Protein AF-A0A846YYA2-F1 (afdb_monomer_lite)

Radius of gyration: 15.96 Å; chains: 1; bounding box: 44×29×40 Å

Sequence (129 aa):
MPANGRALVTYLREQVPGITNTQIAEWAGVTYQRVTDWDKGRAQGQPRHHEVVTLGLAAEKEHLNLDPWTLLHVAGFEYIESPMVAKRDHWIKEWVKLTLELQDADITDLARTVEAAKRAFRANPRSTG

Secondary structure (DSSP, 8-state):
----HHHHHHHHHHHSTT--HHHHHHHHTS-HHHHHHHHTT-TTSPPPHHHHHHHHHHHHHTT----HHHHHHHTT------HHHHHHHHHHHHHHHHHHHHHS--TTTHHHHHHHHHHHHHHSTTTT-

Structure (mmCIF, N/CA/C/O backbone):
data_AF-A0A846YYA2-F1
#
_entry.id   AF-A0A846YYA2-F1
#
loop_
_atom_site.group_PDB
_atom_site.id
_atom_site.type_symbol
_atom_site.label_atom_id
_atom_site.label_alt_id
_atom_site.label_comp_id
_atom_site.label_asym_id
_atom_site.label_entity_id
_atom_site.label_seq_id
_atom_site.pdbx_PDB_ins_code
_atom_site.Cartn_x
_atom_site.Cartn_y
_atom_site.Cartn_z
_atom_site.occupancy
_atom_site.B_iso_or_equiv
_atom_site.auth_seq_id
_atom_site.auth_comp_id
_atom_site.auth_asym_id
_atom_site.auth_atom_id
_atom_site.pdbx_PDB_model_num
ATOM 1 N N . MET A 1 1 ? -15.779 4.801 -10.538 1.00 48.19 1 MET A N 1
ATOM 2 C CA . MET A 1 1 ? -16.331 5.048 -9.174 1.00 48.19 1 MET A CA 1
ATOM 3 C C . MET A 1 1 ? -15.310 5.769 -8.277 1.00 48.19 1 MET A C 1
ATOM 5 O O . MET A 1 1 ? -14.139 5.772 -8.647 1.00 48.19 1 MET A O 1
ATOM 9 N N . PRO A 1 2 ? -15.682 6.426 -7.151 1.00 62.56 2 PRO A N 1
ATOM 10 C CA . PRO A 1 2 ? -14.691 6.925 -6.190 1.00 62.56 2 PRO A CA 1
ATOM 11 C C . PRO A 1 2 ? -13.949 5.757 -5.524 1.00 62.56 2 PRO A C 1
ATOM 13 O O . PRO A 1 2 ? -14.537 4.700 -5.303 1.00 62.56 2 PRO A O 1
ATOM 16 N N . ALA A 1 3 ? -12.669 5.960 -5.202 1.00 76.75 3 ALA A N 1
ATOM 17 C CA . ALA A 1 3 ? -11.861 4.954 -4.520 1.00 76.75 3 ALA A CA 1
ATOM 18 C C . ALA A 1 3 ? -12.466 4.567 -3.155 1.00 76.75 3 ALA A C 1
ATOM 20 O O . ALA A 1 3 ? -13.036 5.409 -2.455 1.00 76.75 3 ALA A O 1
ATOM 21 N N . ASN A 1 4 ? -12.327 3.293 -2.787 1.00 88.69 4 ASN A N 1
ATOM 22 C CA . ASN A 1 4 ? -12.891 2.674 -1.592 1.00 88.69 4 ASN A CA 1
ATOM 23 C C . ASN A 1 4 ? -11.782 2.152 -0.665 1.00 88.69 4 ASN A C 1
ATOM 25 O O . ASN A 1 4 ? -11.489 0.960 -0.587 1.00 88.69 4 ASN A O 1
ATOM 29 N N . GLY A 1 5 ? -11.158 3.077 0.061 1.00 91.69 5 GLY A N 1
ATOM 30 C CA . GLY A 1 5 ? -10.091 2.797 1.017 1.00 91.69 5 GLY A CA 1
ATOM 31 C C . GLY A 1 5 ? -10.517 1.910 2.178 1.00 91.69 5 GLY A C 1
ATOM 32 O O . GLY A 1 5 ? -9.712 1.114 2.652 1.00 91.69 5 GLY A O 1
ATOM 33 N N . ARG A 1 6 ? -11.785 1.978 2.600 1.00 95.00 6 ARG A N 1
ATOM 34 C CA . ARG A 1 6 ? -12.283 1.123 3.681 1.00 95.00 6 ARG A CA 1
ATOM 35 C C . ARG A 1 6 ? -12.326 -0.336 3.240 1.00 95.00 6 ARG A C 1
ATOM 37 O O . ARG A 1 6 ? -11.840 -1.188 3.972 1.00 95.00 6 ARG A O 1
ATOM 44 N N . ALA A 1 7 ? -12.845 -0.611 2.040 1.00 94.31 7 ALA A N 1
ATOM 45 C CA . ALA A 1 7 ? -12.837 -1.964 1.483 1.00 94.31 7 ALA A CA 1
ATOM 46 C C . ALA A 1 7 ? -11.410 -2.505 1.328 1.00 94.31 7 ALA A C 1
ATOM 48 O O . ALA A 1 7 ? -11.156 -3.646 1.703 1.00 94.31 7 ALA A O 1
ATOM 49 N N . LEU A 1 8 ? -10.471 -1.669 0.867 1.00 95.31 8 LEU A N 1
ATOM 50 C CA . LEU A 1 8 ? -9.058 -2.040 0.772 1.00 95.31 8 LEU A CA 1
ATOM 51 C C . LEU A 1 8 ? -8.479 -2.451 2.133 1.00 95.31 8 LEU A C 1
ATOM 53 O O . LEU A 1 8 ? -7.902 -3.527 2.249 1.00 95.31 8 LEU A O 1
ATOM 57 N N . VAL A 1 9 ? -8.651 -1.628 3.172 1.00 96.06 9 VAL A N 1
ATOM 58 C CA . VAL A 1 9 ? -8.116 -1.934 4.511 1.00 96.06 9 VAL A CA 1
ATOM 59 C C . VAL A 1 9 ? -8.782 -3.172 5.117 1.00 96.06 9 VAL A C 1
ATOM 61 O O . VAL A 1 9 ? -8.100 -3.986 5.737 1.00 96.06 9 VAL A O 1
ATOM 64 N N . THR A 1 10 ? -10.091 -3.353 4.921 1.00 96.00 10 THR A N 1
ATOM 65 C CA . THR A 1 10 ? -10.795 -4.570 5.351 1.00 96.00 10 THR A CA 1
ATOM 66 C C . THR A 1 10 ? -10.215 -5.812 4.678 1.00 96.00 10 THR A C 1
ATOM 68 O O . THR A 1 10 ? -9.827 -6.742 5.379 1.00 96.00 10 THR A O 1
ATOM 71 N N . TYR A 1 11 ? -10.063 -5.793 3.354 1.00 95.31 11 TYR A N 1
ATOM 72 C CA . TYR A 1 11 ? -9.495 -6.908 2.600 1.00 95.31 11 TYR A CA 1
ATOM 73 C C . TYR A 1 11 ? -8.072 -7.256 3.059 1.00 95.31 11 TYR A C 1
ATOM 75 O O . TYR A 1 11 ? -7.762 -8.421 3.288 1.00 95.31 11 TYR A O 1
ATOM 83 N N . LEU A 1 12 ? -7.212 -6.256 3.276 1.00 95.62 12 LEU A N 1
ATOM 84 C CA . LEU A 1 12 ? -5.848 -6.484 3.768 1.00 95.62 12 LEU A CA 1
ATOM 85 C C . LEU A 1 12 ? -5.831 -7.204 5.120 1.00 95.62 12 LEU A C 1
ATOM 87 O O . LEU A 1 12 ? -5.020 -8.101 5.315 1.00 95.62 12 LEU A O 1
ATOM 91 N N . ARG A 1 13 ? -6.732 -6.845 6.041 1.00 95.81 13 ARG A N 1
ATOM 92 C CA . ARG A 1 13 ? -6.832 -7.496 7.359 1.00 95.81 13 ARG A CA 1
ATOM 93 C C . ARG A 1 13 ? -7.351 -8.929 7.280 1.00 95.81 13 ARG A C 1
ATOM 95 O O . ARG A 1 13 ? -6.988 -9.740 8.126 1.00 95.81 13 ARG A O 1
ATOM 102 N N . GLU A 1 14 ? -8.186 -9.234 6.291 1.00 94.94 14 GLU A N 1
ATOM 103 C CA . GLU A 1 14 ? -8.663 -10.596 6.032 1.00 94.94 14 GLU A CA 1
ATOM 104 C C . GLU A 1 14 ? -7.559 -11.478 5.442 1.00 94.94 14 GLU A C 1
ATOM 106 O O . GLU A 1 14 ? -7.408 -12.627 5.850 1.00 94.94 14 GLU A O 1
ATOM 111 N N . GLN A 1 15 ? -6.771 -10.939 4.508 1.00 94.81 15 GLN A N 1
ATOM 112 C CA . GLN A 1 15 ? -5.702 -11.686 3.840 1.00 94.81 15 GLN A CA 1
ATOM 113 C C . GLN A 1 15 ? -4.414 -11.779 4.667 1.00 94.81 15 GLN A C 1
ATOM 115 O O . GLN A 1 15 ? -3.663 -12.742 4.533 1.00 94.81 15 GLN A O 1
ATOM 120 N N . VAL A 1 16 ? -4.147 -10.788 5.519 1.00 94.12 16 VAL A N 1
ATOM 121 C CA . VAL A 1 16 ? -2.948 -10.714 6.360 1.00 94.12 16 VAL A CA 1
ATOM 122 C C . VAL A 1 16 ? -3.382 -10.494 7.811 1.00 94.12 16 VAL A C 1
ATOM 124 O O . VAL A 1 16 ? -3.468 -9.351 8.279 1.00 94.12 16 VAL A O 1
ATOM 127 N N . PRO A 1 17 ? -3.684 -11.580 8.546 1.00 92.44 17 PRO A N 1
ATOM 128 C CA . PRO A 1 17 ? -4.117 -11.487 9.931 1.00 92.44 17 PRO A CA 1
ATOM 129 C C . PRO A 1 17 ? -3.106 -10.720 10.789 1.00 92.44 17 PRO A C 1
ATOM 131 O O . PRO A 1 17 ? -1.925 -11.052 10.836 1.00 92.44 17 PRO A O 1
ATOM 134 N N . GLY A 1 18 ? -3.583 -9.688 11.485 1.00 92.94 18 GLY A N 1
ATOM 135 C CA . GLY A 1 18 ? -2.757 -8.867 12.374 1.00 92.94 18 GLY A CA 1
ATOM 136 C C . GLY A 1 18 ? -2.014 -7.711 11.701 1.00 92.94 18 GLY A C 1
ATOM 137 O O . GLY A 1 18 ? -1.329 -6.973 12.409 1.00 92.94 18 GLY A O 1
ATOM 138 N N . ILE A 1 19 ? -2.170 -7.498 10.387 1.00 95.19 19 ILE A N 1
ATOM 139 C CA . ILE A 1 19 ? -1.579 -6.334 9.717 1.00 95.19 19 ILE A CA 1
ATOM 140 C C . ILE A 1 19 ? -2.062 -5.024 10.356 1.00 95.19 19 ILE A C 1
ATOM 142 O O . ILE A 1 19 ? -3.259 -4.789 10.563 1.00 95.19 19 ILE A O 1
ATOM 146 N N . THR A 1 20 ? -1.111 -4.156 10.686 1.00 96.81 20 THR A N 1
ATOM 147 C CA . THR A 1 20 ? -1.379 -2.877 11.351 1.00 96.81 20 THR A CA 1
ATOM 148 C C . THR A 1 20 ? -1.468 -1.727 10.351 1.00 96.81 20 THR A C 1
ATOM 150 O O . THR A 1 20 ? -0.883 -1.767 9.270 1.00 96.81 20 THR A O 1
ATOM 153 N N . ASN A 1 21 ? -2.141 -0.637 10.733 1.00 96.44 21 ASN A N 1
ATOM 154 C CA . ASN A 1 21 ? -2.160 0.583 9.915 1.00 96.44 21 ASN A CA 1
ATOM 155 C C . ASN A 1 21 ? -0.752 1.173 9.712 1.00 96.44 21 ASN A C 1
ATOM 157 O O . ASN A 1 21 ? -0.527 1.844 8.710 1.00 96.44 21 ASN A O 1
ATOM 161 N N . THR A 1 22 ? 0.186 0.923 10.632 1.00 97.31 22 THR A N 1
ATOM 162 C CA . THR A 1 22 ? 1.595 1.317 10.487 1.00 97.31 22 THR A CA 1
ATOM 163 C C . THR A 1 22 ? 2.266 0.544 9.357 1.00 97.31 22 THR A C 1
ATOM 165 O O . THR A 1 22 ? 2.827 1.168 8.466 1.00 97.31 22 THR A O 1
ATOM 168 N N . GLN A 1 23 ? 2.120 -0.783 9.325 1.00 96.12 23 GLN A N 1
ATOM 169 C CA . GLN A 1 23 ? 2.678 -1.608 8.246 1.00 96.12 23 GLN A CA 1
ATOM 170 C C . GLN A 1 23 ? 2.069 -1.260 6.885 1.00 96.12 23 GLN A C 1
ATOM 172 O O . GLN A 1 23 ? 2.792 -1.099 5.908 1.00 96.12 23 GLN A O 1
ATOM 177 N N . ILE A 1 24 ? 0.747 -1.061 6.817 1.00 96.69 24 ILE A N 1
ATOM 178 C CA . ILE A 1 24 ? 0.088 -0.622 5.574 1.00 96.69 24 ILE A CA 1
ATOM 179 C C . ILE A 1 24 ? 0.649 0.733 5.119 1.00 96.69 24 ILE A C 1
ATOM 181 O O . ILE A 1 24 ? 0.853 0.946 3.926 1.00 96.69 24 ILE A O 1
ATOM 185 N N . ALA A 1 25 ? 0.893 1.654 6.055 1.00 96.44 25 ALA A N 1
ATOM 186 C CA . ALA A 1 25 ? 1.432 2.973 5.746 1.00 96.44 25 ALA A CA 1
ATOM 187 C C . ALA A 1 25 ? 2.862 2.887 5.195 1.00 96.44 25 ALA A C 1
ATOM 189 O O . ALA A 1 25 ? 3.156 3.527 4.187 1.00 96.44 25 ALA A O 1
ATOM 190 N N . GLU A 1 26 ? 3.710 2.063 5.813 1.00 94.31 26 GLU A N 1
ATOM 191 C 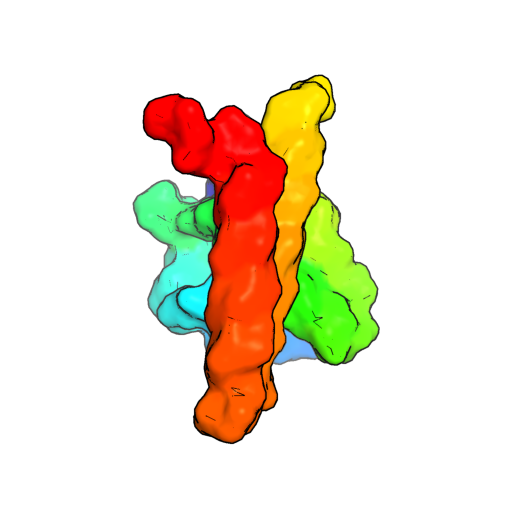CA . GLU A 1 26 ? 5.073 1.786 5.354 1.00 94.31 26 GLU A CA 1
ATOM 192 C C . GLU A 1 26 ? 5.073 1.188 3.944 1.00 94.31 26 GLU A C 1
ATOM 194 O O . GLU A 1 26 ? 5.708 1.738 3.045 1.00 94.31 26 GLU A O 1
ATOM 199 N N . TRP A 1 27 ? 4.289 0.132 3.713 1.00 94.19 27 TRP A N 1
ATOM 200 C CA . TRP A 1 27 ? 4.206 -0.533 2.410 1.00 94.19 27 TRP A CA 1
ATOM 201 C C . TRP A 1 27 ? 3.641 0.363 1.309 1.00 94.19 27 TRP A C 1
ATOM 203 O O . TRP A 1 27 ? 4.094 0.304 0.171 1.00 94.19 27 TRP A O 1
ATOM 213 N N . ALA A 1 28 ? 2.662 1.210 1.623 1.00 92.50 28 ALA A N 1
ATOM 214 C CA . ALA A 1 28 ? 2.085 2.136 0.653 1.00 92.50 28 ALA A CA 1
ATOM 215 C C . ALA A 1 28 ? 2.902 3.433 0.477 1.00 92.50 28 ALA A C 1
ATOM 217 O O . ALA A 1 28 ? 2.574 4.239 -0.398 1.00 92.50 28 ALA A O 1
ATOM 218 N N . GLY A 1 29 ? 3.932 3.667 1.300 1.00 92.19 29 GLY A N 1
ATOM 219 C CA . GLY A 1 29 ? 4.727 4.898 1.287 1.00 92.19 29 GLY A CA 1
ATOM 220 C C . GLY A 1 29 ? 3.936 6.144 1.709 1.00 92.19 29 GLY A C 1
ATOM 221 O O . GLY A 1 29 ? 4.129 7.227 1.154 1.00 92.19 29 GLY A O 1
ATOM 222 N N . VAL A 1 30 ? 3.012 6.002 2.662 1.00 93.50 30 VAL A N 1
ATOM 223 C CA . VAL A 1 30 ? 2.128 7.075 3.151 1.00 93.50 30 VAL A CA 1
ATOM 224 C C . VAL A 1 30 ? 2.213 7.226 4.671 1.00 93.50 30 VAL A C 1
ATOM 226 O O . VAL A 1 30 ? 2.881 6.466 5.359 1.00 93.50 30 VAL A O 1
ATOM 229 N N . THR A 1 31 ? 1.526 8.221 5.237 1.00 95.69 31 THR A N 1
ATOM 230 C CA . THR A 1 31 ? 1.472 8.395 6.696 1.00 95.69 31 THR A CA 1
ATOM 231 C C . THR A 1 31 ? 0.419 7.492 7.345 1.00 95.69 31 THR A C 1
ATOM 233 O O . THR A 1 31 ? -0.623 7.201 6.757 1.00 95.69 31 THR A O 1
ATOM 236 N N . TYR A 1 32 ? 0.624 7.134 8.616 1.00 96.00 32 TYR A N 1
ATOM 237 C CA . TYR A 1 32 ? -0.369 6.415 9.431 1.00 96.00 32 TYR A CA 1
ATOM 238 C C . TYR A 1 32 ? -1.752 7.095 9.431 1.00 96.00 32 TYR A C 1
ATOM 240 O O . TYR A 1 32 ? -2.795 6.440 9.335 1.00 96.00 32 TYR A O 1
ATOM 248 N N . GLN A 1 33 ? -1.772 8.431 9.515 1.00 95.06 33 GLN A N 1
ATOM 249 C CA . GLN A 1 33 ? -3.013 9.206 9.491 1.00 95.06 33 GLN A CA 1
ATOM 250 C C . GLN A 1 33 ? -3.768 9.009 8.171 1.00 95.06 33 GLN A C 1
ATOM 252 O O . GLN A 1 33 ? -4.991 8.896 8.176 1.00 95.06 33 GLN A O 1
ATOM 257 N N . ARG A 1 34 ? -3.039 8.893 7.055 1.00 94.12 34 ARG A N 1
ATOM 258 C CA . ARG A 1 34 ? -3.612 8.660 5.730 1.00 94.12 34 ARG A CA 1
ATOM 259 C C . ARG A 1 34 ? -4.300 7.298 5.655 1.00 94.12 34 ARG A C 1
ATOM 261 O O . ARG A 1 34 ? -5.452 7.245 5.242 1.00 94.12 34 ARG A O 1
ATOM 268 N N . VAL A 1 35 ? -3.673 6.236 6.164 1.00 95.88 35 VAL A N 1
ATOM 269 C CA . VAL A 1 35 ? -4.304 4.902 6.263 1.00 95.88 35 VAL A CA 1
ATOM 270 C C . VAL A 1 35 ? -5.502 4.909 7.217 1.00 95.88 35 VAL A C 1
ATOM 272 O O . VAL A 1 35 ? -6.519 4.275 6.952 1.00 95.88 35 VAL A O 1
ATOM 275 N N . THR A 1 36 ? -5.439 5.679 8.305 1.00 95.69 36 THR A N 1
ATOM 276 C CA . THR A 1 36 ? -6.582 5.847 9.218 1.00 95.69 36 THR A CA 1
ATOM 277 C C . THR A 1 36 ? -7.774 6.518 8.527 1.00 95.69 36 THR A C 1
ATOM 279 O O . THR A 1 36 ? -8.924 6.166 8.797 1.00 95.69 36 THR A O 1
ATOM 282 N N . ASP A 1 37 ? -7.527 7.476 7.632 1.00 95.06 37 ASP A N 1
ATOM 283 C CA . ASP A 1 37 ? -8.586 8.093 6.835 1.00 95.06 37 ASP A CA 1
ATOM 284 C C . ASP A 1 37 ? -9.168 7.109 5.798 1.00 95.06 37 ASP A C 1
ATOM 286 O O . ASP A 1 37 ? -10.388 7.122 5.596 1.00 95.06 37 ASP A O 1
ATOM 290 N N . TRP A 1 38 ? -8.340 6.210 5.234 1.00 94.75 38 TRP A N 1
ATOM 291 C CA . TRP A 1 38 ? -8.784 5.116 4.353 1.00 94.75 38 TRP A CA 1
ATOM 292 C C . TRP A 1 38 ? -9.739 4.179 5.096 1.00 94.75 38 TRP A C 1
ATOM 294 O O . TRP A 1 38 ? -10.866 3.968 4.652 1.00 94.75 38 TRP A O 1
ATOM 304 N N . ASP A 1 39 ? -9.318 3.685 6.262 1.00 94.88 39 ASP A N 1
ATOM 305 C CA . ASP A 1 39 ? -10.065 2.752 7.119 1.00 94.88 39 ASP A CA 1
ATOM 306 C C . ASP A 1 39 ? -11.421 3.334 7.560 1.00 94.88 39 ASP A C 1
ATOM 308 O O . ASP A 1 39 ? -12.450 2.659 7.580 1.00 94.88 39 ASP A O 1
ATOM 312 N N . LYS A 1 40 ? -11.459 4.646 7.827 1.00 93.06 40 LYS A N 1
ATOM 313 C CA . LYS A 1 40 ? -12.693 5.377 8.163 1.00 93.06 40 LYS A CA 1
ATOM 314 C C . LYS A 1 40 ? -13.547 5.746 6.945 1.00 93.06 40 LYS A C 1
ATOM 316 O O . LYS A 1 40 ? -14.636 6.286 7.128 1.00 93.06 40 LYS A O 1
ATOM 321 N N . GLY A 1 41 ? -13.080 5.489 5.723 1.00 89.88 41 GLY A N 1
ATOM 322 C CA . GLY A 1 41 ? -13.797 5.800 4.486 1.00 89.88 41 GLY A CA 1
ATOM 323 C C . GLY A 1 41 ? -14.003 7.300 4.251 1.00 89.88 41 GLY A C 1
ATOM 324 O O . GLY A 1 41 ? -15.021 7.703 3.690 1.00 89.88 41 GLY A O 1
ATOM 325 N N . ARG A 1 42 ? -13.076 8.156 4.696 1.00 88.38 42 ARG A N 1
ATOM 326 C CA . ARG A 1 42 ? -13.224 9.614 4.561 1.00 88.38 42 ARG A CA 1
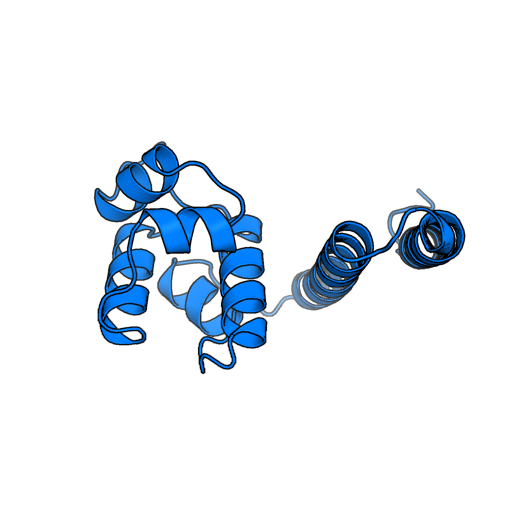ATOM 327 C C . ARG A 1 42 ? -12.999 10.061 3.117 1.00 88.38 42 ARG A C 1
ATOM 329 O O . ARG A 1 42 ? -11.986 9.741 2.511 1.00 88.38 42 ARG A O 1
ATOM 336 N N . ALA A 1 43 ? -13.908 10.877 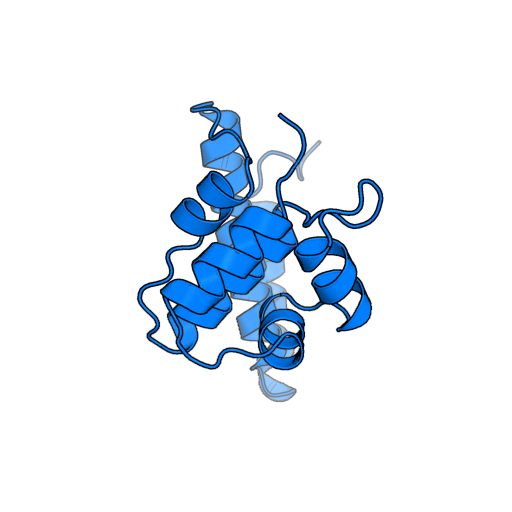2.580 1.00 75.06 43 ALA A N 1
ATOM 337 C CA . ALA A 1 43 ? -13.892 11.285 1.170 1.00 75.06 43 ALA A CA 1
ATOM 338 C C . ALA A 1 43 ? -12.591 11.986 0.716 1.00 75.06 43 ALA A C 1
ATOM 340 O O . ALA A 1 43 ? -12.133 11.758 -0.398 1.00 75.06 43 ALA A O 1
ATOM 341 N N . GLN A 1 44 ? -11.969 12.808 1.570 1.00 75.19 44 GLN A N 1
ATOM 342 C CA . GLN A 1 44 ? -10.723 13.527 1.242 1.00 75.19 44 GLN A CA 1
ATOM 343 C C . GLN A 1 44 ? -9.448 12.695 1.459 1.00 75.19 44 GLN A C 1
ATOM 345 O O . GLN A 1 44 ? -8.358 13.097 1.052 1.00 75.19 44 GLN A O 1
ATOM 350 N N . GLY A 1 45 ? -9.579 11.529 2.086 1.00 79.00 45 GLY A N 1
ATOM 351 C CA . GLY A 1 45 ? -8.484 10.626 2.403 1.00 79.00 45 GLY A CA 1
ATOM 352 C C . GLY A 1 45 ? -8.783 9.252 1.844 1.00 79.00 45 GLY A C 1
ATOM 353 O O . GLY A 1 45 ? -8.822 8.302 2.601 1.00 79.00 45 GLY A O 1
ATOM 354 N N . GLN A 1 46 ? -9.051 9.152 0.545 1.00 88.69 46 GLN A N 1
ATOM 355 C CA . GLN A 1 46 ? -9.103 7.867 -0.149 1.00 88.69 46 GLN A CA 1
ATOM 356 C C . GLN A 1 46 ? -7.716 7.527 -0.720 1.00 88.69 46 GLN A C 1
ATOM 358 O O . GLN A 1 46 ? -6.933 8.452 -1.002 1.00 88.69 46 GLN A O 1
ATOM 363 N N . PRO A 1 47 ? -7.387 6.233 -0.882 1.00 91.12 47 PRO A N 1
ATOM 364 C CA . PRO A 1 47 ? -6.137 5.831 -1.501 1.00 91.12 47 PRO A CA 1
ATOM 365 C C . PRO A 1 47 ? -6.095 6.298 -2.954 1.00 91.12 47 PRO A C 1
ATOM 367 O O . PRO A 1 47 ? -7.111 6.378 -3.646 1.00 91.12 47 PRO A O 1
ATOM 370 N N . ARG A 1 48 ? -4.896 6.618 -3.423 1.00 89.31 48 ARG A N 1
ATOM 371 C CA . ARG A 1 48 ? -4.591 6.913 -4.822 1.00 89.31 48 ARG A CA 1
ATOM 372 C C . ARG A 1 48 ? -4.080 5.647 -5.491 1.00 89.31 48 ARG A C 1
ATOM 374 O O . ARG A 1 48 ? -3.459 4.808 -4.854 1.00 89.31 48 A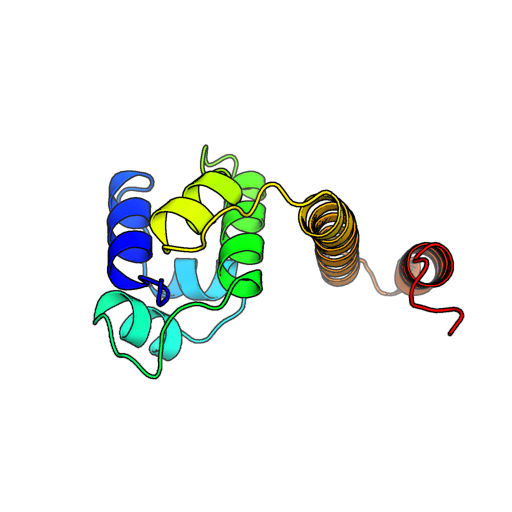RG A O 1
ATOM 381 N N . HIS A 1 49 ? -4.252 5.566 -6.806 1.00 87.25 49 HIS A N 1
ATOM 382 C CA . HIS A 1 49 ? -3.840 4.402 -7.591 1.00 87.25 49 HIS A CA 1
ATOM 383 C C . HIS A 1 49 ? -2.389 3.963 -7.320 1.00 87.25 49 HIS A C 1
ATOM 385 O O . HIS A 1 49 ? -2.133 2.786 -7.107 1.00 87.25 49 HIS A O 1
ATOM 391 N N . HIS A 1 50 ? -1.428 4.895 -7.304 1.00 82.25 50 HIS A N 1
ATOM 392 C CA . HIS A 1 50 ? -0.025 4.544 -7.053 1.00 82.25 50 HIS A CA 1
ATOM 393 C C . HIS A 1 50 ? 0.213 4.034 -5.627 1.00 82.25 50 HIS A C 1
ATOM 395 O O . HIS A 1 50 ? 1.020 3.138 -5.461 1.00 82.25 50 HIS A O 1
ATOM 401 N N . GLU A 1 51 ? -0.508 4.543 -4.622 1.00 91.25 51 GLU A N 1
ATOM 402 C CA . GLU A 1 51 ? -0.377 4.098 -3.225 1.00 91.25 51 GLU A CA 1
ATOM 403 C C . GLU A 1 51 ? -0.807 2.628 -3.090 1.00 91.25 51 GLU A C 1
ATOM 405 O O . GLU A 1 51 ? -0.149 1.849 -2.408 1.00 91.25 51 GLU A O 1
ATOM 410 N N . VAL A 1 52 ? -1.867 2.228 -3.804 1.00 91.94 52 VAL A N 1
ATOM 411 C CA . VAL A 1 52 ? -2.341 0.832 -3.841 1.00 91.94 52 VAL A CA 1
ATOM 412 C C . VAL A 1 52 ? -1.391 -0.079 -4.621 1.00 91.94 52 VAL A C 1
ATOM 414 O O . VAL A 1 52 ? -1.156 -1.212 -4.212 1.00 91.94 52 VAL A O 1
ATOM 417 N N . VAL A 1 53 ? -0.804 0.411 -5.718 1.00 86.62 53 VAL A N 1
ATOM 418 C CA . VAL A 1 53 ? 0.203 -0.349 -6.476 1.00 86.62 53 VAL A CA 1
ATOM 419 C C . VAL A 1 53 ? 1.464 -0.572 -5.644 1.00 86.62 53 VAL A C 1
ATOM 421 O O . VAL A 1 53 ? 1.936 -1.702 -5.568 1.00 86.62 53 VAL A O 1
ATOM 424 N N . THR A 1 54 ? 1.993 0.474 -5.000 1.00 87.19 54 THR A N 1
ATOM 425 C CA . THR A 1 54 ? 3.172 0.364 -4.127 1.00 87.19 54 THR A CA 1
ATOM 426 C C . THR A 1 54 ? 2.910 -0.619 -2.991 1.00 87.19 54 THR A C 1
ATOM 428 O O . THR A 1 54 ? 3.730 -1.501 -2.759 1.00 87.19 54 THR A O 1
ATOM 431 N N . LEU A 1 55 ? 1.733 -0.534 -2.362 1.00 92.44 55 LEU A N 1
ATOM 432 C CA . LEU A 1 55 ? 1.300 -1.471 -1.328 1.00 92.44 55 LEU A CA 1
ATOM 433 C C . LEU A 1 55 ? 1.320 -2.929 -1.809 1.00 92.44 55 LEU A C 1
ATOM 435 O O . LEU A 1 55 ? 1.849 -3.787 -1.111 1.00 92.44 55 LEU A O 1
ATOM 439 N N . GLY A 1 56 ? 0.753 -3.213 -2.986 1.00 90.56 56 GLY A N 1
ATOM 440 C CA . GLY A 1 56 ? 0.744 -4.569 -3.538 1.00 90.56 56 GLY A CA 1
ATOM 441 C C . GLY A 1 56 ? 2.145 -5.085 -3.862 1.00 90.56 56 GLY A C 1
ATOM 442 O O . GLY A 1 56 ? 2.465 -6.224 -3.551 1.00 90.56 56 GLY A O 1
ATOM 443 N N . LEU A 1 57 ? 3.010 -4.238 -4.426 1.00 86.31 57 LEU A N 1
ATOM 444 C CA . LEU A 1 57 ? 4.390 -4.619 -4.748 1.00 86.31 57 LEU A CA 1
ATOM 445 C C . LEU A 1 57 ? 5.231 -4.857 -3.487 1.00 86.31 57 LEU A C 1
ATOM 447 O O . LEU A 1 57 ? 6.059 -5.764 -3.459 1.00 86.31 57 LEU A O 1
ATOM 451 N N . ALA A 1 58 ? 5.016 -4.064 -2.436 1.00 89.12 58 ALA A N 1
ATOM 452 C CA . ALA A 1 58 ? 5.629 -4.297 -1.134 1.00 89.12 58 ALA A CA 1
ATOM 453 C C . ALA A 1 58 ? 5.138 -5.616 -0.517 1.00 89.12 58 ALA A C 1
ATOM 455 O O . ALA A 1 58 ? 5.947 -6.402 -0.038 1.00 89.12 58 ALA A O 1
ATOM 456 N N . ALA A 1 59 ? 3.840 -5.911 -0.601 1.00 88.38 59 ALA A N 1
ATOM 457 C CA . ALA A 1 59 ? 3.299 -7.179 -0.120 1.00 88.38 59 ALA A CA 1
ATOM 458 C C . ALA A 1 59 ? 3.840 -8.393 -0.907 1.00 88.38 59 ALA A C 1
ATOM 460 O O . ALA A 1 59 ? 4.139 -9.426 -0.310 1.00 88.38 59 ALA A O 1
ATOM 461 N N . GLU A 1 60 ? 4.034 -8.262 -2.222 1.00 84.69 60 GLU A N 1
ATOM 462 C CA . GLU A 1 60 ? 4.656 -9.293 -3.063 1.00 84.69 60 GLU A CA 1
ATOM 463 C C . GLU A 1 60 ? 6.122 -9.553 -2.667 1.00 84.69 60 GLU A C 1
ATOM 465 O O . GLU A 1 60 ? 6.543 -10.711 -2.604 1.00 84.69 60 GLU A O 1
ATOM 470 N N . LYS A 1 61 ? 6.887 -8.500 -2.325 1.00 82.75 61 LYS A N 1
ATOM 471 C CA . LYS A 1 61 ? 8.251 -8.630 -1.769 1.00 82.75 61 LYS A CA 1
ATOM 472 C C . LYS A 1 61 ? 8.271 -9.418 -0.455 1.00 82.75 61 LYS A C 1
ATOM 474 O O . LYS A 1 61 ? 9.203 -10.180 -0.225 1.00 82.75 61 LYS A O 1
ATOM 479 N N . GLU A 1 62 ? 7.236 -9.274 0.368 1.00 86.31 62 GLU A N 1
ATOM 480 C CA . GLU A 1 62 ? 7.050 -10.030 1.616 1.00 86.31 62 GLU A CA 1
ATOM 481 C C . GLU A 1 62 ? 6.486 -11.449 1.382 1.00 86.31 62 GLU A C 1
ATOM 483 O O . GLU A 1 62 ? 6.118 -12.144 2.329 1.00 86.31 62 GLU A O 1
ATOM 488 N N . HIS A 1 63 ? 6.393 -11.896 0.122 1.00 86.25 63 HIS A N 1
ATOM 489 C CA . HIS A 1 63 ? 5.807 -13.179 -0.284 1.00 86.25 63 HIS A CA 1
ATOM 490 C C . HIS A 1 63 ? 4.355 -13.377 0.173 1.00 86.25 63 HIS A C 1
ATOM 492 O O . HIS A 1 63 ? 3.871 -14.505 0.310 1.00 86.25 63 HIS A O 1
ATOM 498 N N . LEU A 1 64 ? 3.635 -12.276 0.379 1.00 83.69 64 LEU A N 1
ATOM 499 C CA . LEU A 1 64 ? 2.206 -12.292 0.632 1.00 83.69 64 LEU A CA 1
ATOM 500 C C . LEU A 1 64 ? 1.511 -12.384 -0.722 1.00 83.69 64 LEU A C 1
ATOM 502 O O . LEU A 1 64 ? 1.845 -11.654 -1.652 1.00 83.69 64 LEU A O 1
ATOM 506 N N . ASN A 1 65 ? 0.542 -13.288 -0.845 1.00 82.81 65 ASN A N 1
ATOM 507 C CA . ASN A 1 65 ? -0.217 -13.509 -2.078 1.00 82.81 65 ASN A CA 1
ATOM 508 C C . ASN A 1 65 ? -1.235 -12.372 -2.329 1.00 82.81 65 ASN A C 1
ATOM 510 O O . ASN A 1 65 ? -2.434 -12.600 -2.474 1.00 82.81 65 ASN A O 1
ATOM 514 N N . LEU A 1 66 ? -0.754 -11.129 -2.293 1.00 86.25 66 LEU A N 1
ATOM 515 C CA . LEU A 1 66 ? -1.501 -9.888 -2.423 1.00 86.25 66 LEU A CA 1
ATOM 516 C C . LEU A 1 66 ? -1.119 -9.205 -3.731 1.00 86.25 66 LEU A C 1
ATOM 518 O O . LEU A 1 66 ? -0.287 -8.303 -3.777 1.00 86.25 66 LEU A O 1
ATOM 522 N N . ASP A 1 67 ? -1.767 -9.641 -4.802 1.00 83.50 67 ASP A N 1
ATOM 523 C CA . ASP A 1 67 ? -1.563 -9.069 -6.124 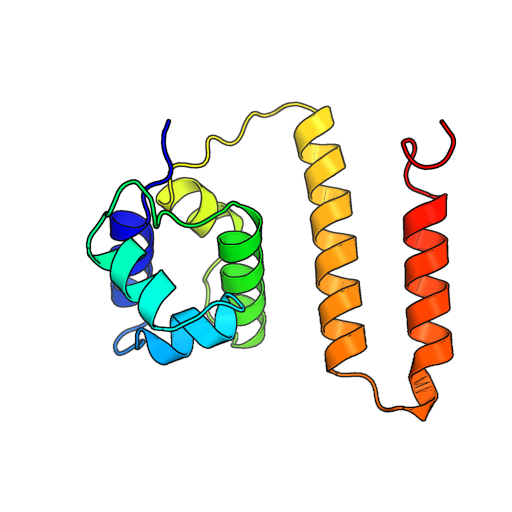1.00 83.50 67 ASP A CA 1
ATOM 524 C C . ASP A 1 67 ? -2.028 -7.588 -6.182 1.00 83.50 67 ASP A C 1
ATOM 526 O O . ASP A 1 67 ? -3.173 -7.282 -5.812 1.00 83.50 67 ASP A O 1
ATOM 530 N N . PRO A 1 68 ? -1.188 -6.654 -6.680 1.00 85.06 68 PRO A N 1
ATOM 531 C CA . PRO A 1 68 ? -1.530 -5.234 -6.785 1.00 85.06 68 PRO A CA 1
ATOM 532 C C . PRO A 1 68 ? -2.833 -4.947 -7.543 1.00 85.06 68 PRO A C 1
ATOM 534 O O . PRO A 1 68 ? -3.524 -3.974 -7.236 1.00 85.06 68 PRO A O 1
ATOM 537 N N . TRP A 1 69 ? -3.190 -5.772 -8.530 1.00 84.12 69 TRP A N 1
ATOM 538 C CA . TRP A 1 69 ? -4.390 -5.562 -9.345 1.00 84.12 69 TRP A CA 1
ATOM 539 C C . TRP A 1 69 ? -5.657 -5.939 -8.601 1.00 84.12 69 TRP A C 1
ATOM 541 O O . TRP A 1 69 ? -6.652 -5.215 -8.663 1.00 84.12 69 TRP A O 1
ATOM 551 N N . THR A 1 70 ? -5.592 -7.018 -7.831 1.00 88.19 70 THR A N 1
ATOM 552 C CA . THR A 1 70 ? -6.651 -7.392 -6.896 1.00 88.19 70 THR A CA 1
ATOM 553 C C . THR A 1 70 ? -6.894 -6.263 -5.895 1.00 88.19 70 THR A C 1
ATOM 555 O O . THR A 1 70 ? -8.038 -5.856 -5.690 1.00 88.19 70 THR A O 1
ATOM 558 N N . LEU A 1 71 ? -5.828 -5.672 -5.341 1.00 90.94 71 LEU A N 1
ATOM 559 C CA . LEU A 1 71 ? -5.950 -4.536 -4.420 1.00 90.94 71 LEU A CA 1
ATOM 560 C C . LEU A 1 71 ? -6.564 -3.296 -5.086 1.00 90.94 71 LEU A C 1
ATOM 562 O O . LEU A 1 71 ? -7.403 -2.628 -4.482 1.00 90.94 71 LEU A O 1
ATOM 566 N N . LEU A 1 72 ? -6.190 -2.992 -6.333 1.00 89.19 72 LEU A N 1
ATOM 567 C CA . LEU A 1 72 ? -6.785 -1.894 -7.100 1.00 89.19 72 LEU A CA 1
ATOM 568 C C . LEU A 1 72 ? -8.284 -2.107 -7.335 1.00 89.19 72 LEU A C 1
ATOM 570 O O . LEU A 1 72 ? -9.071 -1.179 -7.131 1.00 89.19 72 LEU A O 1
ATOM 574 N N . HIS A 1 73 ? -8.678 -3.327 -7.702 1.00 87.44 73 HIS A N 1
ATOM 575 C CA . HIS A 1 73 ? -10.078 -3.681 -7.902 1.00 87.44 73 HIS A CA 1
ATOM 576 C C . HIS A 1 73 ? -10.889 -3.526 -6.608 1.00 87.44 73 HIS A C 1
ATOM 578 O O . HIS A 1 73 ? -11.923 -2.859 -6.601 1.00 87.44 73 HIS A O 1
ATOM 584 N N . VAL A 1 74 ? -10.381 -4.057 -5.490 1.00 90.75 74 VAL A N 1
ATOM 585 C CA . VAL A 1 74 ? -11.000 -3.910 -4.161 1.00 90.75 74 VAL A CA 1
ATOM 586 C C . VAL A 1 74 ? -11.117 -2.436 -3.761 1.00 90.75 74 VAL A C 1
ATOM 588 O O . VAL A 1 74 ? -12.138 -2.010 -3.218 1.00 90.75 74 VAL A O 1
ATOM 591 N N . ALA A 1 75 ? -10.101 -1.630 -4.071 1.00 90.44 75 ALA A N 1
ATOM 592 C CA . ALA A 1 75 ? -10.109 -0.193 -3.830 1.00 90.44 75 ALA A CA 1
ATOM 593 C C . ALA A 1 75 ? -11.017 0.591 -4.800 1.00 90.44 75 ALA A C 1
ATOM 595 O O . ALA A 1 75 ? -11.033 1.819 -4.746 1.00 90.44 75 ALA A O 1
ATOM 596 N N . GLY A 1 76 ? -11.791 -0.072 -5.663 1.00 88.81 76 GLY A N 1
ATOM 597 C CA . GLY A 1 76 ? -12.764 0.565 -6.552 1.00 88.81 76 GLY A CA 1
ATOM 598 C C . GLY A 1 76 ? -12.148 1.267 -7.763 1.00 88.81 76 GLY A C 1
ATOM 599 O O . GLY A 1 76 ? -12.826 2.068 -8.414 1.00 88.81 76 GLY A O 1
ATOM 600 N N . PHE A 1 77 ? -10.878 0.992 -8.077 1.00 85.19 77 PHE A N 1
ATOM 601 C CA . PHE A 1 77 ? -10.291 1.420 -9.339 1.00 85.19 77 PHE A CA 1
ATOM 602 C C . PHE A 1 77 ? -10.809 0.504 -10.448 1.00 85.19 77 PHE A C 1
ATOM 604 O O . PHE A 1 77 ? -10.518 -0.690 -10.483 1.00 85.19 77 PHE A O 1
ATOM 611 N N . GLU A 1 78 ? -11.610 1.069 -11.350 1.00 71.00 78 GLU A N 1
ATOM 612 C CA . GLU A 1 78 ? -12.050 0.362 -12.550 1.00 71.00 78 GLU A CA 1
ATOM 613 C C . GLU A 1 78 ? -10.841 0.093 -13.444 1.00 71.00 78 GLU A C 1
ATOM 615 O O . GLU A 1 78 ? -10.148 1.019 -13.882 1.00 71.00 78 GLU A O 1
ATOM 620 N N . TYR A 1 79 ? -10.611 -1.187 -13.732 1.00 58.59 79 TYR A N 1
ATOM 621 C CA . TYR A 1 79 ? -9.719 -1.589 -14.801 1.00 58.59 79 TYR A CA 1
ATOM 622 C C . TYR A 1 79 ? -10.402 -1.236 -16.119 1.00 58.59 79 TYR A C 1
ATOM 624 O O . TYR A 1 79 ? -11.268 -1.958 -16.609 1.00 58.59 79 TYR A O 1
ATOM 632 N N . ILE A 1 80 ? -10.064 -0.079 -16.679 1.00 53.56 80 ILE A N 1
ATOM 633 C CA . ILE A 1 80 ? -10.413 0.188 -18.066 1.00 53.56 80 ILE A CA 1
ATOM 634 C C . ILE A 1 80 ? -9.427 -0.644 -18.879 1.00 53.56 80 ILE A C 1
ATOM 636 O O . ILE A 1 80 ? -8.253 -0.278 -18.962 1.00 53.56 80 ILE A O 1
ATOM 640 N N . GLU A 1 81 ? -9.897 -1.736 -19.488 1.00 47.97 81 GLU A N 1
ATOM 641 C CA . GLU A 1 81 ? -9.208 -2.401 -20.600 1.00 47.97 81 GLU A CA 1
ATOM 642 C C . GLU A 1 81 ? -9.107 -1.415 -21.770 1.00 47.97 81 GLU A C 1
ATOM 644 O O . GLU A 1 81 ? -9.842 -1.444 -22.753 1.00 47.97 81 GLU A O 1
ATOM 649 N N . SER A 1 82 ? -8.206 -0.454 -21.633 1.00 47.72 82 SER A N 1
ATOM 650 C CA . SER A 1 82 ? -7.789 0.436 -22.689 1.00 47.72 82 SER A CA 1
ATOM 651 C C . SER A 1 82 ? -6.343 0.082 -22.993 1.00 47.72 82 SER A C 1
ATOM 653 O O . SER A 1 82 ? -5.513 0.084 -22.079 1.00 47.72 82 SER A O 1
ATOM 655 N N . PRO A 1 83 ? -5.980 -0.141 -24.265 1.00 55.09 83 PRO A N 1
ATOM 656 C CA . PRO A 1 83 ? -4.588 -0.321 -24.669 1.00 55.09 83 PRO A CA 1
ATOM 657 C C . PRO A 1 83 ? -3.671 0.803 -24.158 1.00 55.09 83 PRO A C 1
ATOM 659 O O . PRO A 1 83 ? -2.484 0.591 -23.925 1.00 55.09 83 PRO A O 1
ATOM 662 N N . MET A 1 84 ? -4.216 2.006 -23.935 1.00 50.34 84 MET A N 1
ATOM 663 C CA . MET A 1 84 ? -3.489 3.123 -23.329 1.00 50.34 84 MET A CA 1
ATOM 664 C C . MET A 1 84 ? -3.264 2.963 -21.823 1.00 50.34 84 MET A C 1
ATOM 666 O O . MET A 1 84 ? -2.224 3.399 -21.330 1.00 50.34 84 MET A O 1
ATOM 670 N N . VAL A 1 85 ? -4.210 2.360 -21.100 1.00 55.41 85 VAL A N 1
ATOM 671 C CA . VAL A 1 85 ? -4.087 2.054 -19.668 1.00 55.41 85 VAL A CA 1
ATOM 672 C C . VAL A 1 85 ? -3.112 0.901 -19.476 1.00 55.41 85 VAL A C 1
ATOM 674 O O . VAL A 1 85 ? -2.145 1.091 -18.760 1.00 55.41 85 VAL A O 1
ATOM 677 N N . ALA A 1 86 ? -3.212 -0.183 -20.250 1.00 60.16 86 ALA A N 1
ATOM 678 C CA . ALA A 1 86 ? -2.226 -1.269 -20.227 1.00 60.16 86 ALA A CA 1
ATOM 679 C C . ALA A 1 86 ? -0.794 -0.783 -20.541 1.00 60.16 86 ALA A C 1
ATOM 681 O O . ALA A 1 86 ? 0.180 -1.184 -19.901 1.00 60.16 86 ALA A O 1
ATOM 682 N N . LYS A 1 87 ? -0.649 0.147 -21.498 1.00 61.56 87 LYS A N 1
ATOM 683 C CA . LYS A 1 87 ? 0.647 0.763 -21.817 1.00 61.56 87 LYS A CA 1
ATOM 684 C C . LYS A 1 87 ? 1.139 1.681 -20.696 1.00 61.56 87 LYS A C 1
ATOM 686 O O . LYS A 1 87 ? 2.331 1.699 -20.409 1.00 61.56 87 LYS A O 1
ATOM 691 N N . ARG A 1 88 ? 0.246 2.437 -20.051 1.00 59.38 88 ARG A N 1
ATOM 692 C CA . ARG A 1 88 ? 0.571 3.256 -18.872 1.00 59.38 88 ARG A CA 1
ATOM 693 C C . ARG A 1 88 ? 0.958 2.380 -17.678 1.00 59.38 88 ARG A C 1
ATOM 695 O O . ARG A 1 88 ? 1.907 2.722 -16.985 1.00 59.38 88 ARG A O 1
ATOM 702 N N . ASP A 1 89 ? 0.279 1.259 -17.486 1.00 63.25 89 ASP A N 1
ATOM 703 C CA . ASP A 1 89 ? 0.503 0.289 -16.416 1.00 63.25 89 ASP A CA 1
ATOM 704 C C . ASP A 1 89 ? 1.860 -0.396 -16.547 1.00 63.25 89 ASP A C 1
ATOM 706 O O . ASP A 1 89 ? 2.573 -0.535 -15.555 1.00 63.25 89 ASP A O 1
ATOM 710 N N . HIS A 1 90 ? 2.264 -0.743 -17.773 1.00 68.94 90 HIS A N 1
ATOM 711 C CA . HIS A 1 90 ? 3.624 -1.200 -18.054 1.00 68.94 90 HIS A CA 1
ATOM 712 C C . HIS A 1 90 ? 4.664 -0.171 -17.585 1.00 68.94 90 HIS A C 1
ATOM 714 O O . HIS A 1 90 ? 5.580 -0.514 -16.843 1.00 68.94 90 HIS A O 1
ATOM 720 N N . TRP A 1 91 ? 4.483 1.107 -17.932 1.00 65.88 91 TRP A N 1
ATOM 721 C CA . TRP A 1 91 ? 5.410 2.158 -17.508 1.00 65.88 91 TRP A CA 1
ATOM 722 C C . TRP A 1 91 ? 5.387 2.410 -16.000 1.00 65.88 91 TRP A C 1
ATOM 724 O O . TRP A 1 91 ? 6.441 2.642 -15.419 1.00 65.88 91 TRP A O 1
ATOM 734 N N . ILE A 1 92 ? 4.221 2.349 -15.352 1.00 66.19 92 ILE A N 1
ATOM 735 C CA . ILE A 1 92 ? 4.121 2.485 -13.892 1.00 66.19 92 ILE A CA 1
ATOM 736 C C . ILE A 1 92 ? 4.893 1.357 -13.201 1.00 66.19 92 ILE A C 1
ATOM 738 O O . ILE A 1 92 ? 5.647 1.640 -12.275 1.00 66.19 92 ILE A O 1
ATOM 742 N N . LYS A 1 93 ? 4.772 0.110 -13.671 1.00 67.38 93 LYS A N 1
ATOM 743 C CA . LYS A 1 93 ? 5.541 -1.024 -13.135 1.00 67.38 93 LYS A CA 1
ATOM 744 C C . LYS A 1 93 ? 7.047 -0.814 -13.255 1.00 67.38 93 LYS A C 1
ATOM 746 O O . LYS A 1 93 ? 7.753 -0.968 -12.263 1.00 67.38 93 LYS A O 1
ATOM 751 N N . GLU A 1 94 ? 7.524 -0.420 -14.435 1.00 71.94 94 GLU A N 1
ATOM 752 C CA . GLU A 1 94 ? 8.951 -0.152 -14.656 1.00 71.94 94 GLU A CA 1
ATOM 753 C C . GLU A 1 94 ? 9.459 0.977 -13.746 1.00 71.94 94 GLU A C 1
ATOM 755 O O . GLU A 1 94 ? 10.521 0.853 -13.138 1.00 71.94 94 GLU A O 1
ATOM 760 N N . TRP A 1 95 ? 8.676 2.048 -13.578 1.00 65.88 95 TRP A N 1
ATOM 761 C CA . TRP A 1 95 ? 9.028 3.153 -12.684 1.00 65.88 95 TRP A CA 1
ATOM 762 C C . TRP A 1 95 ? 9.074 2.746 -11.215 1.00 65.88 95 TRP A C 1
ATOM 764 O O . TRP A 1 95 ? 10.030 3.105 -10.531 1.00 65.88 95 TRP A O 1
ATOM 774 N N . VAL A 1 96 ? 8.078 2.002 -10.725 1.00 67.25 96 VAL A N 1
ATOM 775 C CA . VAL A 1 96 ? 8.061 1.578 -9.319 1.00 67.25 96 VAL A CA 1
ATOM 776 C C . VAL A 1 96 ? 9.207 0.608 -9.035 1.00 67.25 96 VAL A C 1
ATOM 778 O O . VAL A 1 96 ? 9.898 0.753 -8.026 1.00 67.25 96 VAL A O 1
ATOM 781 N N . LYS A 1 97 ? 9.480 -0.322 -9.957 1.00 68.88 97 LYS A N 1
ATOM 782 C CA . LYS A 1 97 ? 10.632 -1.223 -9.867 1.00 68.88 97 LYS A CA 1
ATOM 783 C C . LYS A 1 97 ? 11.944 -0.443 -9.763 1.00 68.88 97 LYS A C 1
ATOM 785 O O . LYS A 1 97 ? 12.703 -0.673 -8.830 1.00 68.88 97 LYS A O 1
ATOM 790 N N . LEU A 1 98 ? 12.157 0.537 -10.641 1.00 68.25 98 LEU A N 1
ATOM 791 C CA . LEU A 1 98 ? 13.328 1.416 -10.595 1.00 68.25 98 LEU A CA 1
ATOM 792 C C . LEU A 1 98 ? 13.433 2.200 -9.283 1.00 68.25 98 LEU A C 1
ATOM 794 O O . LEU A 1 98 ? 14.530 2.363 -8.762 1.00 68.25 98 LEU A O 1
ATOM 798 N N . THR A 1 99 ? 12.321 2.696 -8.731 1.00 63.56 99 THR A N 1
ATOM 799 C CA . THR A 1 99 ? 12.359 3.420 -7.450 1.00 63.56 99 THR A CA 1
ATOM 800 C C . THR A 1 99 ? 12.698 2.518 -6.273 1.00 63.56 99 THR A C 1
ATOM 802 O O . THR A 1 99 ? 13.427 2.950 -5.387 1.00 63.56 99 THR A O 1
ATOM 805 N N . LEU A 1 100 ? 12.220 1.273 -6.278 1.00 64.44 100 LEU A N 1
ATOM 806 C CA . LEU A 1 100 ? 12.566 0.290 -5.256 1.00 64.44 100 LEU A CA 1
ATOM 807 C C . LEU A 1 100 ? 14.038 -0.128 -5.388 1.00 64.44 100 LEU A C 1
ATOM 809 O O . LEU A 1 100 ? 14.754 -0.140 -4.397 1.00 64.44 100 LEU A O 1
ATOM 813 N N . GLU A 1 101 ? 14.519 -0.364 -6.612 1.00 68.12 101 GLU A N 1
ATOM 814 C CA . GLU A 1 101 ? 15.942 -0.615 -6.882 1.00 68.12 101 GLU A CA 1
ATOM 815 C C . GLU A 1 101 ? 16.830 0.573 -6.478 1.00 68.12 101 GLU A C 1
ATOM 817 O O . GLU A 1 101 ? 17.941 0.364 -6.009 1.00 68.12 101 GLU A O 1
ATOM 822 N N . LEU A 1 102 ? 16.361 1.819 -6.627 1.00 65.94 102 LEU A N 1
ATOM 823 C CA . LEU A 1 102 ? 17.065 3.020 -6.153 1.00 65.94 102 LEU A CA 1
ATOM 824 C C . LEU A 1 102 ? 17.087 3.130 -4.627 1.00 65.94 102 LEU A C 1
ATOM 826 O O . LEU A 1 102 ? 18.084 3.590 -4.082 1.00 65.94 102 LEU A O 1
ATOM 830 N N . GLN A 1 103 ? 15.995 2.765 -3.950 1.00 65.00 103 GLN A N 1
ATOM 831 C CA . GLN A 1 103 ? 15.917 2.776 -2.486 1.00 65.00 103 GLN A CA 1
ATOM 832 C C . GLN A 1 103 ? 16.821 1.712 -1.858 1.00 65.00 103 GLN A C 1
ATOM 834 O O . GLN A 1 103 ? 17.416 1.970 -0.816 1.00 65.00 103 GLN A O 1
ATOM 839 N N . ASP A 1 104 ? 16.946 0.561 -2.519 1.00 66.19 104 ASP A N 1
ATOM 840 C CA . ASP A 1 104 ? 17.766 -0.565 -2.070 1.00 66.19 104 ASP A CA 1
ATOM 841 C C . ASP A 1 104 ? 19.238 -0.455 -2.548 1.00 66.19 104 ASP A C 1
ATOM 843 O O . ASP A 1 104 ? 20.087 -1.246 -2.135 1.00 66.19 104 ASP A O 1
ATOM 847 N N . ALA A 1 105 ? 19.569 0.512 -3.418 1.00 62.75 105 ALA A N 1
ATOM 848 C CA . ALA A 1 105 ? 20.914 0.682 -3.971 1.00 62.75 105 ALA A CA 1
ATOM 849 C C . ALA A 1 105 ? 21.874 1.386 -2.999 1.00 62.75 105 ALA A C 1
ATOM 851 O O . ALA A 1 105 ? 21.620 2.490 -2.518 1.00 62.75 105 ALA A O 1
ATOM 852 N N . ASP A 1 106 ? 23.047 0.783 -2.805 1.00 61.62 106 ASP A N 1
ATOM 853 C CA . ASP A 1 106 ? 24.187 1.437 -2.163 1.00 61.62 106 ASP A CA 1
ATOM 854 C C . ASP A 1 106 ? 24.691 2.615 -3.031 1.00 61.62 106 ASP A C 1
ATOM 856 O O . ASP A 1 106 ? 24.588 2.587 -4.263 1.00 61.62 106 ASP A O 1
ATOM 860 N N . ILE A 1 107 ? 25.269 3.650 -2.408 1.00 56.66 107 ILE A N 1
ATOM 861 C CA . ILE A 1 107 ? 25.704 4.917 -3.042 1.00 56.66 107 ILE A CA 1
ATOM 862 C C . ILE A 1 107 ? 26.587 4.689 -4.282 1.00 56.66 107 ILE A C 1
ATOM 864 O O . ILE A 1 107 ? 26.602 5.502 -5.208 1.00 56.66 107 ILE A O 1
ATOM 868 N N . THR A 1 108 ? 27.293 3.561 -4.322 1.00 56.28 108 THR A N 1
ATOM 869 C CA . THR A 1 108 ? 28.208 3.177 -5.400 1.00 56.28 108 THR A CA 1
ATOM 870 C C . THR A 1 108 ? 27.491 2.715 -6.680 1.00 56.28 108 THR A C 1
ATOM 872 O O . THR A 1 108 ? 28.059 2.835 -7.764 1.00 56.28 108 THR A O 1
ATOM 875 N N . ASP A 1 109 ? 26.235 2.255 -6.601 1.00 62.62 109 ASP A N 1
ATOM 876 C CA . ASP A 1 109 ? 25.460 1.755 -7.753 1.00 62.62 109 ASP A CA 1
ATOM 877 C C . ASP A 1 109 ? 24.424 2.753 -8.297 1.00 62.62 109 ASP A C 1
ATOM 879 O O . ASP A 1 109 ? 23.795 2.519 -9.334 1.00 62.62 109 ASP A O 1
ATOM 883 N N . LEU A 1 110 ? 24.330 3.932 -7.676 1.00 59.84 110 LEU A N 1
ATOM 884 C CA . LEU A 1 110 ? 23.400 5.003 -8.037 1.00 59.84 110 LEU A CA 1
ATOM 885 C C . LEU A 1 110 ? 23.512 5.417 -9.515 1.00 59.84 110 LEU A C 1
ATOM 887 O O . LEU A 1 110 ? 22.508 5.677 -10.177 1.00 59.84 110 LEU A O 1
ATOM 891 N N . ALA A 1 111 ? 24.728 5.434 -10.070 1.00 62.97 111 ALA A N 1
ATOM 892 C CA . ALA A 1 111 ? 24.959 5.779 -11.472 1.00 62.97 111 ALA A CA 1
ATOM 893 C C . ALA A 1 111 ? 24.303 4.779 -12.442 1.00 62.97 111 ALA A C 1
ATOM 895 O O . ALA A 1 111 ? 23.758 5.182 -13.471 1.00 62.97 111 ALA A O 1
ATOM 896 N N . ARG A 1 112 ? 24.309 3.482 -12.109 1.00 66.06 112 ARG A N 1
ATOM 897 C CA . ARG A 1 112 ? 23.709 2.431 -12.941 1.00 66.06 112 ARG A CA 1
ATOM 898 C C . ARG A 1 112 ? 22.189 2.543 -12.931 1.00 66.06 112 ARG A C 1
ATOM 900 O O . ARG A 1 112 ? 21.565 2.505 -13.992 1.00 66.06 112 ARG A O 1
ATOM 907 N N . THR A 1 113 ? 21.609 2.751 -11.755 1.00 64.56 113 THR A N 1
ATOM 908 C CA . THR A 1 113 ? 20.159 2.862 -11.591 1.00 64.56 113 THR A CA 1
ATOM 909 C C . THR A 1 113 ? 19.618 4.160 -12.203 1.00 64.56 113 THR A C 1
ATOM 911 O O . THR A 1 113 ? 18.572 4.155 -12.851 1.00 64.56 113 THR A O 1
ATOM 914 N N . VAL A 1 114 ? 20.378 5.261 -12.131 1.00 67.31 114 VAL A N 1
ATOM 915 C CA . VAL A 1 114 ? 20.063 6.515 -12.840 1.00 67.31 114 VAL A CA 1
ATOM 916 C C . VAL A 1 114 ? 20.093 6.333 -14.362 1.00 67.31 114 VAL A C 1
ATOM 918 O O . VAL A 1 114 ? 19.213 6.845 -15.055 1.00 67.31 114 VAL A O 1
ATOM 921 N N . GLU A 1 115 ? 21.061 5.600 -14.916 1.00 69.00 115 GLU A N 1
ATOM 922 C CA . GLU A 1 115 ? 21.100 5.327 -16.360 1.00 69.00 115 GLU A CA 1
ATOM 923 C C . GLU A 1 115 ? 19.969 4.393 -16.817 1.00 69.00 115 GLU A C 1
ATOM 925 O O . GLU A 1 115 ? 19.397 4.604 -17.891 1.00 69.00 115 GLU A O 1
ATOM 930 N N . ALA A 1 116 ? 19.581 3.414 -15.996 1.00 68.62 116 ALA A N 1
ATOM 931 C CA . ALA A 1 116 ? 18.406 2.582 -16.251 1.00 68.62 116 ALA A CA 1
ATOM 932 C C . ALA A 1 116 ? 17.116 3.425 -16.266 1.00 68.62 116 ALA A C 1
ATOM 934 O O . ALA A 1 116 ? 16.336 3.342 -17.218 1.00 68.62 116 ALA A O 1
ATOM 935 N N . ALA A 1 117 ? 16.956 4.331 -15.296 1.00 66.75 117 ALA A N 1
ATOM 936 C CA . ALA A 1 117 ? 15.833 5.265 -15.245 1.00 66.75 117 ALA A CA 1
ATOM 937 C C . ALA A 1 117 ? 15.802 6.220 -16.451 1.00 66.75 117 ALA A C 1
ATOM 939 O O . ALA A 1 117 ? 14.745 6.439 -17.046 1.00 66.75 117 ALA A O 1
ATOM 940 N N . LYS A 1 118 ? 16.956 6.746 -16.885 1.00 67.88 118 LYS A N 1
ATOM 941 C CA . LYS A 1 118 ? 17.049 7.585 -18.095 1.00 67.88 118 LYS A CA 1
ATOM 942 C C . LYS A 1 118 ? 16.668 6.823 -19.363 1.00 67.88 118 LYS A C 1
ATOM 944 O O . LYS A 1 118 ? 16.006 7.394 -20.231 1.00 67.88 118 LYS A O 1
ATOM 949 N N . ARG A 1 119 ? 17.077 5.556 -19.502 1.00 72.25 119 ARG A N 1
ATOM 950 C CA . ARG A 1 119 ? 16.692 4.716 -20.652 1.00 72.25 119 ARG A CA 1
ATOM 951 C C . ARG A 1 119 ? 15.196 4.437 -20.660 1.00 72.25 119 ARG A C 1
ATOM 953 O O . ARG A 1 119 ? 14.572 4.621 -21.702 1.00 72.25 119 ARG A O 1
ATOM 960 N N . ALA A 1 120 ? 14.628 4.074 -19.511 1.00 68.25 120 ALA A N 1
ATOM 961 C CA . ALA A 1 120 ? 13.190 3.884 -19.360 1.00 68.25 120 ALA A CA 1
ATOM 962 C C . ALA A 1 120 ? 12.421 5.172 -19.704 1.00 68.25 120 ALA A C 1
ATOM 964 O O . ALA A 1 120 ? 11.463 5.133 -20.471 1.00 68.25 120 ALA A O 1
ATOM 965 N N . PHE A 1 121 ? 12.891 6.336 -19.240 1.00 65.00 121 PHE A N 1
ATOM 966 C CA . PHE A 1 121 ? 12.284 7.622 -19.582 1.00 65.00 121 PHE A CA 1
ATOM 967 C C . PHE A 1 121 ? 12.318 7.902 -21.090 1.00 65.00 121 PHE A C 1
ATOM 969 O O . PHE A 1 121 ? 11.285 8.240 -21.650 1.00 65.00 121 PHE A O 1
ATOM 976 N N . ARG A 1 122 ? 13.459 7.714 -21.770 1.00 69.56 122 ARG A N 1
ATOM 977 C CA . ARG A 1 122 ? 13.593 7.965 -23.222 1.00 69.56 122 ARG A CA 1
ATOM 978 C C . ARG A 1 122 ? 12.791 7.005 -24.096 1.00 69.56 122 ARG A C 1
ATOM 980 O O . ARG A 1 122 ? 12.398 7.370 -25.199 1.00 69.56 122 ARG A O 1
ATOM 987 N N . ALA A 1 123 ? 12.588 5.776 -23.633 1.00 67.38 123 ALA A N 1
ATOM 988 C CA . ALA A 1 123 ? 11.788 4.782 -24.337 1.00 67.38 123 ALA A CA 1
ATOM 989 C C . ALA A 1 123 ? 10.274 5.032 -24.184 1.00 67.38 123 ALA A C 1
ATOM 991 O O . ALA A 1 123 ? 9.473 4.407 -24.885 1.00 67.38 123 ALA A O 1
ATOM 992 N N . ASN A 1 124 ? 9.867 5.965 -23.313 1.00 64.50 124 ASN A N 1
ATOM 993 C CA . ASN A 1 124 ? 8.477 6.358 -23.166 1.00 64.50 124 ASN A CA 1
ATOM 994 C C . ASN A 1 124 ? 8.040 7.239 -24.355 1.00 64.50 124 ASN A C 1
ATOM 996 O O . ASN A 1 124 ? 8.532 8.354 -24.510 1.00 64.50 124 ASN A O 1
ATOM 1000 N N . PRO A 1 125 ? 7.049 6.824 -25.164 1.00 56.03 125 PRO A N 1
ATOM 1001 C CA . PRO A 1 125 ? 6.607 7.574 -26.344 1.00 56.03 125 PRO A CA 1
ATOM 1002 C C . PRO A 1 125 ? 5.973 8.945 -26.041 1.00 56.03 125 PRO A C 1
ATOM 1004 O O . PRO A 1 125 ? 5.594 9.652 -26.968 1.00 56.03 125 PRO A O 1
ATOM 1007 N N . ARG A 1 126 ? 5.822 9.321 -24.763 1.00 56.59 126 ARG A N 1
ATOM 1008 C CA . ARG A 1 126 ? 5.389 10.659 -24.329 1.00 56.59 126 ARG A CA 1
ATOM 1009 C C . ARG A 1 126 ? 6.533 11.604 -23.939 1.00 56.59 126 ARG A C 1
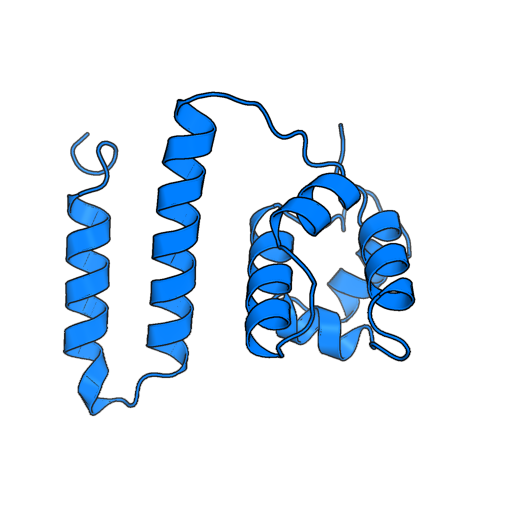ATOM 1011 O O . ARG A 1 126 ? 6.245 12.759 -23.658 1.00 56.59 126 ARG A O 1
ATOM 1018 N N . SER A 1 127 ? 7.792 11.158 -23.891 1.00 53.62 127 SER A N 1
ATOM 1019 C CA . SER A 1 127 ? 8.931 12.015 -23.506 1.00 53.62 127 SER A CA 1
ATOM 1020 C C . SER A 1 127 ? 9.576 12.771 -24.676 1.00 53.62 127 SER A C 1
ATOM 1022 O O . SER A 1 127 ? 10.517 13.527 -24.458 1.00 53.62 127 SER A O 1
ATOM 1024 N N . THR A 1 128 ? 9.131 12.527 -25.911 1.00 46.75 128 THR A N 1
ATOM 1025 C CA . THR A 1 128 ? 9.632 13.156 -27.149 1.00 46.75 128 THR A CA 1
ATOM 1026 C C . THR A 1 128 ? 8.641 14.150 -27.773 1.00 46.75 128 THR A C 1
ATOM 1028 O O . THR A 1 128 ? 8.764 14.464 -28.955 1.00 46.75 128 THR A O 1
ATOM 1031 N N . GLY A 1 129 ? 7.666 14.633 -26.996 1.00 40.09 129 GLY A N 1
ATOM 1032 C CA . GLY A 1 129 ? 6.726 15.691 -27.387 1.00 40.09 129 GLY A CA 1
ATOM 1033 C C . GLY A 1 129 ? 7.063 17.021 -26.739 1.00 40.09 129 GLY A C 1
ATOM 1034 O O . GLY A 1 129 ? 7.356 16.999 -25.523 1.00 40.09 129 GLY A O 1
#

pLDDT: mean 78.6, std 15.33, range [40.09, 97.31]

Organism: NCBI:txid163603

Foldseek 3Di:
DAFQLLLLVVVCCVQPPPDDLVNLCVQLVHDSVLSVCSNVRPRVRQDDLSSLQSNQVSCVVVVRPRHSVVSCVSRVNDDDPDPVVVLVVVLSVQVSVLVVCCVVDDPVCNVVSVVSVVVSLVPPPVNVD